Protein AF-A0A915D9B4-F1 (afdb_monomer_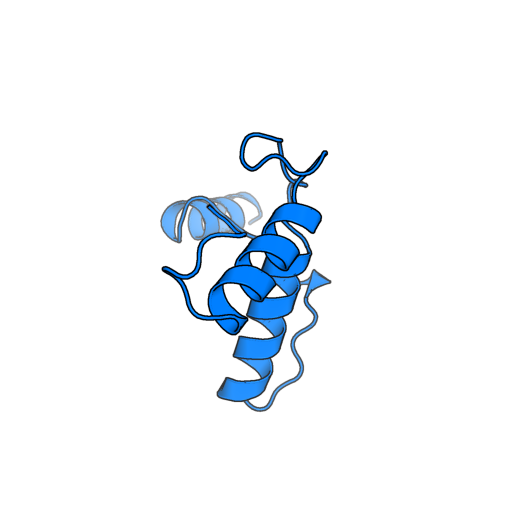lite)

Structure (mmCIF, N/CA/C/O backbone):
data_AF-A0A915D9B4-F1
#
_entry.id   AF-A0A915D9B4-F1
#
loop_
_atom_site.group_PDB
_atom_site.id
_atom_site.type_symbol
_atom_site.label_atom_id
_atom_site.label_alt_id
_atom_site.label_comp_id
_atom_site.label_asym_id
_atom_site.label_entity_id
_atom_site.label_seq_id
_atom_site.pdbx_PDB_ins_code
_atom_site.Cartn_x
_atom_site.Cartn_y
_atom_site.Cartn_z
_atom_site.occupancy
_atom_site.B_iso_or_equiv
_atom_site.auth_seq_id
_atom_site.auth_comp_id
_atom_site.auth_asym_id
_atom_site.auth_atom_id
_atom_site.pdbx_PDB_model_num
ATOM 1 N N . MET A 1 1 ? 13.114 -2.699 -18.727 1.00 64.50 1 MET A N 1
ATOM 2 C CA . MET A 1 1 ? 13.114 -3.410 -17.427 1.00 64.50 1 MET A CA 1
ATOM 3 C C . MET A 1 1 ? 11.905 -4.333 -17.305 1.00 64.50 1 MET A C 1
ATOM 5 O O . MET A 1 1 ? 12.105 -5.515 -17.093 1.00 64.50 1 MET A O 1
ATOM 9 N N . LEU A 1 2 ? 10.675 -3.855 -17.537 1.00 78.31 2 LEU A N 1
ATOM 10 C CA . LEU A 1 2 ? 9.486 -4.730 -17.573 1.00 78.31 2 LEU A CA 1
ATOM 11 C C . LEU A 1 2 ? 9.4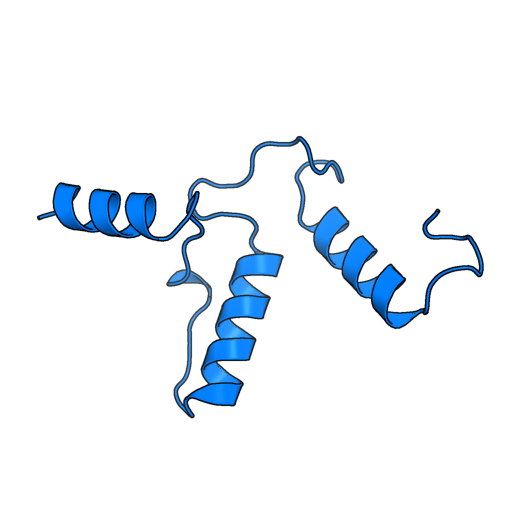36 -5.668 -18.796 1.00 78.31 2 LEU A C 1
ATOM 13 O O . LEU A 1 2 ? 8.786 -6.708 -18.735 1.00 78.31 2 LEU A O 1
ATOM 17 N N . ASP A 1 3 ? 10.165 -5.339 -19.864 1.00 83.62 3 ASP A N 1
ATOM 18 C CA . ASP A 1 3 ? 10.244 -6.160 -21.082 1.00 83.62 3 ASP A CA 1
ATOM 19 C C . ASP A 1 3 ? 11.516 -7.021 -21.165 1.00 83.62 3 ASP A C 1
ATOM 21 O O . ASP A 1 3 ? 11.684 -7.763 -22.129 1.00 83.62 3 ASP A O 1
ATOM 25 N N . SER A 1 4 ? 12.426 -6.945 -20.180 1.00 87.06 4 SER A N 1
ATOM 26 C CA . SER A 1 4 ? 13.610 -7.821 -20.182 1.00 87.06 4 SER A CA 1
ATOM 27 C C . SER A 1 4 ? 13.237 -9.223 -19.709 1.00 87.06 4 SER A C 1
ATOM 29 O O . SER A 1 4 ? 12.276 -9.397 -18.964 1.00 87.06 4 SER A O 1
ATOM 31 N N . SER A 1 5 ? 13.985 -10.246 -20.110 1.00 88.50 5 SER A N 1
ATOM 32 C CA . SER A 1 5 ? 13.768 -11.638 -19.687 1.00 88.50 5 SER A CA 1
ATOM 33 C C . SER A 1 5 ? 14.199 -11.933 -18.245 1.00 88.50 5 SER A C 1
ATOM 35 O O . SER A 1 5 ? 14.038 -13.060 -17.795 1.00 88.50 5 SER A O 1
ATOM 37 N N . ASP A 1 6 ? 14.720 -10.942 -17.519 1.00 94.00 6 ASP A N 1
ATOM 38 C CA . ASP A 1 6 ? 15.395 -11.155 -16.229 1.00 94.00 6 ASP A CA 1
ATOM 39 C C . ASP A 1 6 ? 14.427 -11.446 -15.077 1.00 94.00 6 ASP A C 1
ATOM 41 O O . ASP A 1 6 ? 14.818 -12.023 -14.065 1.00 94.00 6 ASP A O 1
ATOM 45 N N . PHE A 1 7 ? 13.158 -11.055 -15.231 1.00 93.62 7 PHE A N 1
ATOM 46 C CA . PHE A 1 7 ? 12.126 -11.259 -14.219 1.00 93.62 7 PHE A CA 1
ATOM 47 C C . PHE A 1 7 ? 11.029 -12.218 -14.697 1.00 93.62 7 PHE A C 1
ATOM 49 O O . PHE A 1 7 ? 10.635 -12.166 -15.873 1.00 93.62 7 PHE A O 1
ATOM 56 N N . PRO A 1 8 ? 10.482 -13.040 -13.784 1.00 95.25 8 PRO A N 1
ATOM 57 C CA . PRO A 1 8 ? 9.272 -13.817 -14.015 1.00 95.25 8 PRO A CA 1
ATOM 58 C C . PRO A 1 8 ? 8.089 -12.969 -14.504 1.00 9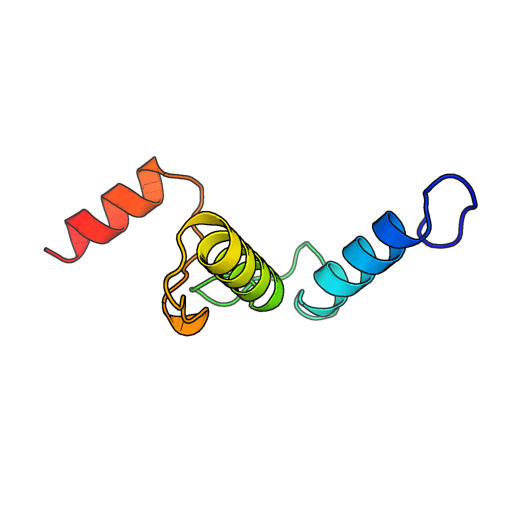5.25 8 PRO A C 1
ATOM 60 O O . PRO A 1 8 ? 8.030 -11.752 -14.299 1.00 95.25 8 PRO A O 1
ATOM 63 N N . HIS A 1 9 ? 7.148 -13.615 -15.193 1.00 93.19 9 HIS A N 1
ATOM 64 C CA . HIS A 1 9 ? 6.005 -12.932 -15.802 1.00 93.19 9 HIS A CA 1
ATOM 65 C C . HIS A 1 9 ? 5.041 -12.351 -14.757 1.00 93.19 9 HIS A C 1
ATOM 67 O O . HIS A 1 9 ? 4.618 -11.207 -14.884 1.00 93.19 9 HIS A O 1
ATOM 73 N N . ASP A 1 10 ? 4.766 -13.105 -13.696 1.00 95.12 10 ASP A N 1
ATOM 74 C CA . ASP A 1 10 ? 3.922 -12.704 -12.567 1.00 95.12 10 ASP A CA 1
ATOM 75 C C . ASP A 1 10 ? 4.443 -11.439 -11.869 1.00 95.12 10 ASP A C 1
ATOM 77 O O . ASP A 1 10 ? 3.676 -10.512 -11.615 1.00 95.12 10 ASP A O 1
ATOM 81 N N . VAL A 1 11 ? 5.757 -11.340 -11.646 1.00 94.94 11 VAL A N 1
ATOM 82 C CA . VAL A 1 11 ? 6.387 -10.148 -11.052 1.00 94.94 11 VAL A CA 1
ATOM 83 C C . VAL A 1 11 ? 6.175 -8.916 -11.933 1.00 94.94 11 VAL A C 1
ATOM 85 O O . VAL A 1 11 ? 5.867 -7.831 -11.435 1.00 94.94 11 VAL A O 1
ATOM 88 N N . LYS A 1 12 ? 6.326 -9.065 -13.253 1.00 94.88 12 LYS A N 1
ATOM 89 C CA . LYS A 1 12 ? 6.121 -7.964 -14.206 1.00 94.88 12 LYS A CA 1
ATOM 90 C C . LYS A 1 12 ? 4.664 -7.533 -14.259 1.00 94.88 12 LYS A C 1
ATOM 92 O O . LYS A 1 12 ? 4.397 -6.335 -14.320 1.00 94.88 12 LYS A O 1
ATOM 97 N N . ASP A 1 13 ? 3.740 -8.483 -14.255 1.00 94.69 13 ASP A N 1
ATOM 98 C CA . ASP A 1 13 ? 2.309 -8.194 -14.284 1.00 94.69 13 ASP A CA 1
ATOM 99 C C . ASP A 1 13 ? 1.869 -7.475 -13.019 1.00 94.69 13 ASP A C 1
ATOM 101 O O . ASP A 1 13 ? 1.225 -6.432 -13.113 1.00 94.69 13 ASP A O 1
ATOM 105 N N . HIS A 1 14 ? 2.320 -7.950 -11.860 1.00 94.56 14 HIS A N 1
ATOM 106 C CA . HIS A 1 14 ? 2.054 -7.296 -10.588 1.00 94.56 14 HIS A CA 1
ATOM 107 C C . HIS A 1 14 ? 2.635 -5.876 -10.542 1.00 94.56 14 HIS A C 1
ATOM 109 O O . HIS A 1 14 ? 1.961 -4.927 -10.143 1.00 94.56 14 HIS A O 1
ATOM 115 N N . ALA A 1 15 ? 3.864 -5.684 -11.034 1.00 94.56 15 ALA A N 1
ATOM 116 C CA . ALA A 1 15 ? 4.455 -4.353 -11.139 1.00 94.56 15 ALA A CA 1
ATOM 117 C C . ALA A 1 15 ? 3.633 -3.431 -12.057 1.00 94.56 15 ALA A C 1
ATOM 119 O O . ALA A 1 15 ? 3.364 -2.287 -11.692 1.00 94.56 15 ALA A O 1
ATOM 120 N N . ARG A 1 16 ? 3.201 -3.917 -13.231 1.00 94.38 16 ARG A N 1
ATOM 121 C CA . ARG A 1 16 ? 2.353 -3.155 -14.167 1.00 94.38 16 ARG A CA 1
ATOM 122 C C . ARG A 1 16 ? 1.006 -2.794 -13.553 1.00 94.38 16 ARG A C 1
ATOM 124 O O . ARG A 1 16 ? 0.524 -1.687 -13.774 1.00 94.38 16 ARG A O 1
ATOM 131 N N . GLU A 1 17 ? 0.398 -3.713 -12.818 1.00 95.25 17 GLU A N 1
ATOM 132 C CA . GLU A 1 17 ? -0.867 -3.499 -12.124 1.00 95.25 17 GLU A CA 1
ATOM 133 C C . GLU A 1 17 ? -0.750 -2.387 -11.073 1.00 95.25 17 GLU A C 1
ATOM 135 O O . GLU A 1 17 ? -1.531 -1.434 -11.105 1.00 95.25 17 GLU A O 1
ATOM 140 N N . ILE A 1 18 ? 0.279 -2.435 -10.221 1.00 95.19 18 ILE A N 1
ATOM 141 C CA . ILE A 1 18 ? 0.546 -1.376 -9.237 1.00 95.19 18 ILE A CA 1
ATOM 142 C C . ILE A 1 18 ? 0.796 -0.035 -9.934 1.00 95.19 18 ILE A C 1
ATOM 144 O O . ILE A 1 18 ? 0.184 0.968 -9.570 1.00 95.19 18 ILE A O 1
ATOM 148 N N . LEU A 1 19 ? 1.647 -0.014 -10.967 1.00 94.88 19 LEU A N 1
ATOM 149 C CA . LEU A 1 19 ? 1.961 1.193 -11.740 1.00 94.88 19 LEU A CA 1
ATOM 150 C C . LEU A 1 19 ? 0.710 1.830 -12.355 1.00 94.88 19 LEU A C 1
ATOM 152 O O . LEU A 1 19 ? 0.581 3.051 -12.324 1.00 94.88 19 LEU A O 1
ATOM 156 N N . ARG A 1 20 ? -0.232 1.029 -12.868 1.00 93.75 20 ARG A N 1
ATOM 157 C CA . ARG A 1 20 ? -1.523 1.521 -13.387 1.00 93.75 20 ARG A CA 1
ATOM 158 C C . ARG A 1 20 ? -2.396 2.156 -12.304 1.00 93.75 20 ARG A C 1
ATOM 160 O O . ARG A 1 20 ? -3.191 3.033 -12.625 1.00 93.75 20 ARG A O 1
ATOM 167 N N . GLY A 1 21 ? -2.255 1.722 -11.052 1.00 92.31 21 GLY A N 1
ATOM 168 C CA . GLY A 1 21 ? -2.932 2.320 -9.900 1.00 92.31 21 GLY A CA 1
ATOM 169 C C . GLY A 1 21 ? -2.318 3.647 -9.439 1.00 92.31 21 GLY A C 1
ATOM 170 O O . GLY A 1 21 ? -2.974 4.405 -8.727 1.00 92.31 21 GLY A O 1
ATOM 171 N N . CYS A 1 22 ? -1.081 3.955 -9.835 1.00 93.44 22 CYS A N 1
ATOM 172 C CA . CYS A 1 22 ? -0.437 5.227 -9.522 1.00 93.44 22 CYS A CA 1
ATOM 173 C C . CYS A 1 22 ? -0.904 6.347 -10.468 1.00 93.44 22 CYS A C 1
ATOM 175 O O . CYS A 1 22 ? -1.094 6.140 -11.669 1.00 93.44 22 CYS A O 1
ATOM 177 N N . GLY A 1 23 ? -1.028 7.571 -9.944 1.00 89.88 23 GLY A N 1
ATOM 178 C CA . GLY A 1 23 ? -1.416 8.741 -10.735 1.00 89.88 23 GLY A CA 1
ATOM 179 C C . GLY A 1 23 ? -0.493 8.953 -11.939 1.00 89.88 23 GLY A C 1
ATOM 180 O O . GLY A 1 23 ? 0.724 9.062 -11.794 1.00 89.88 23 GLY A O 1
ATOM 181 N N . GLY A 1 24 ? -1.066 8.973 -13.146 1.00 88.06 24 GLY A N 1
ATOM 182 C CA . GLY A 1 24 ? -0.305 9.140 -14.389 1.00 88.06 24 GLY A CA 1
ATOM 183 C C . GLY A 1 24 ? 0.712 8.025 -14.676 1.00 88.06 24 GLY A C 1
ATOM 184 O O . GLY A 1 24 ? 1.635 8.248 -15.454 1.00 88.06 24 GLY A O 1
ATOM 185 N N . GLY A 1 25 ? 0.589 6.851 -14.042 1.00 88.44 25 GLY A N 1
ATOM 186 C CA . GLY A 1 25 ? 1.541 5.750 -14.210 1.00 88.44 25 GLY A CA 1
ATOM 187 C C . GLY A 1 25 ? 2.900 5.996 -13.549 1.00 88.44 25 GLY A C 1
ATOM 188 O O . GLY A 1 25 ? 3.878 5.345 -13.911 1.00 88.44 25 GLY A O 1
ATOM 189 N N . SER A 1 26 ? 2.987 6.953 -12.620 1.00 91.88 26 SER A N 1
ATOM 190 C CA . SER A 1 26 ? 4.235 7.340 -11.961 1.00 91.88 26 SER A CA 1
ATOM 191 C C . SER A 1 26 ? 4.197 7.045 -10.469 1.00 91.88 26 SER A C 1
ATOM 193 O O . SER A 1 26 ? 3.324 7.524 -9.750 1.00 91.88 26 SER A O 1
ATOM 195 N N . VAL A 1 27 ? 5.212 6.333 -9.980 1.00 90.88 27 VAL A N 1
ATOM 196 C CA . VAL A 1 27 ? 5.386 6.018 -8.551 1.00 90.88 27 VAL A CA 1
ATOM 197 C C . VAL A 1 27 ? 5.607 7.253 -7.670 1.00 90.88 27 VAL A C 1
ATOM 199 O O . VAL A 1 27 ? 5.454 7.171 -6.457 1.00 90.88 27 VAL A O 1
ATOM 202 N N . GLY A 1 28 ? 5.979 8.392 -8.265 1.00 92.88 28 GLY A N 1
ATOM 203 C CA . GLY A 1 28 ? 6.194 9.654 -7.551 1.00 92.88 28 GLY A CA 1
ATOM 204 C C . GLY A 1 28 ? 4.952 10.541 -7.453 1.00 92.88 28 GLY A C 1
ATOM 205 O O . GLY A 1 28 ? 5.019 11.607 -6.845 1.00 92.88 28 GLY A O 1
ATOM 206 N N . ALA A 1 29 ? 3.837 10.150 -8.072 1.00 93.00 29 ALA A N 1
ATOM 207 C CA . ALA A 1 29 ? 2.597 10.906 -7.972 1.00 93.00 29 ALA A CA 1
ATOM 208 C C . ALA A 1 29 ? 1.981 10.764 -6.573 1.00 93.00 29 ALA A C 1
ATOM 210 O O . ALA A 1 29 ? 2.040 9.697 -5.958 1.00 93.00 29 ALA A O 1
ATOM 211 N N . TYR A 1 30 ? 1.338 11.830 -6.088 1.00 92.75 30 TYR A N 1
ATOM 212 C CA . TYR A 1 30 ? 0.514 11.736 -4.886 1.00 92.75 30 TYR A CA 1
ATOM 213 C C . TYR A 1 30 ? -0.593 10.693 -5.078 1.00 92.75 30 TYR A C 1
ATOM 215 O O . TYR A 1 30 ? -1.207 10.600 -6.144 1.00 92.75 30 TYR A O 1
ATOM 223 N N . SER A 1 31 ? -0.847 9.920 -4.025 1.00 93.44 31 SER A N 1
ATOM 224 C CA . SER A 1 31 ? -2.009 9.036 -3.940 1.00 93.44 31 SER A CA 1
ATOM 225 C C . SER A 1 31 ? -3.188 9.766 -3.291 1.00 93.44 31 SER A C 1
ATOM 227 O O . SER A 1 31 ? -3.044 10.891 -2.808 1.00 93.44 31 SER A O 1
ATOM 229 N N . GLN A 1 32 ? -4.366 9.138 -3.297 1.00 93.19 32 GLN A N 1
ATOM 230 C CA . GLN A 1 32 ? -5.484 9.616 -2.485 1.00 93.19 32 GLN A CA 1
ATOM 231 C C . GLN A 1 32 ? -5.096 9.597 -1.001 1.00 93.19 32 GLN A C 1
ATOM 233 O O . GLN A 1 32 ? -4.221 8.832 -0.599 1.00 93.19 32 GLN A O 1
ATOM 238 N N . SER A 1 33 ? -5.766 10.395 -0.166 1.00 94.12 33 SER A N 1
ATOM 239 C CA . SER A 1 33 ? -5.457 10.473 1.272 1.00 94.12 33 SER A CA 1
ATOM 240 C C . SER A 1 33 ? -5.532 9.119 1.987 1.00 94.12 33 SER A C 1
ATOM 242 O O . SER A 1 33 ? -4.846 8.910 2.981 1.00 94.12 33 SER A O 1
ATOM 244 N N . THR A 1 34 ? -6.355 8.197 1.483 1.00 95.44 34 THR A N 1
ATOM 245 C CA . THR A 1 34 ? -6.496 6.827 1.995 1.00 95.44 34 THR A CA 1
ATOM 246 C C . THR A 1 34 ? -5.450 5.852 1.440 1.00 95.44 34 THR A C 1
ATOM 248 O O . THR A 1 34 ? -5.322 4.736 1.945 1.00 95.44 34 THR A O 1
ATOM 251 N N . GLY A 1 35 ? -4.689 6.248 0.417 1.00 95.81 35 GLY A N 1
ATOM 252 C CA . GLY A 1 35 ? -3.676 5.445 -0.263 1.00 95.81 35 GLY A CA 1
ATOM 253 C C . GLY A 1 35 ? -4.042 5.062 -1.700 1.00 95.81 35 GLY A C 1
ATOM 254 O O . GLY A 1 35 ? -5.019 5.535 -2.274 1.00 95.81 35 GLY A O 1
ATOM 255 N N . VAL A 1 36 ? -3.222 4.200 -2.305 1.00 96.25 36 VAL A N 1
ATOM 256 C CA . VAL A 1 36 ? -3.431 3.686 -3.668 1.00 96.25 36 VAL A CA 1
ATOM 257 C C . VAL A 1 36 ? -4.478 2.567 -3.648 1.00 96.25 36 VAL A C 1
ATOM 259 O O . VAL A 1 36 ? -4.297 1.569 -2.951 1.00 96.25 36 VAL A O 1
ATOM 262 N N . ASP A 1 37 ? -5.540 2.693 -4.445 1.00 95.38 37 ASP A N 1
ATOM 263 C CA . ASP A 1 37 ? -6.701 1.792 -4.390 1.00 95.38 37 ASP A CA 1
ATOM 264 C C . ASP A 1 37 ? -6.367 0.321 -4.641 1.00 95.38 37 ASP A C 1
ATOM 266 O O . ASP A 1 37 ? -6.850 -0.544 -3.914 1.00 95.38 37 ASP A O 1
ATOM 270 N N . ILE A 1 38 ? -5.511 0.014 -5.623 1.00 96.56 38 ILE A N 1
ATOM 271 C CA . ILE A 1 38 ? -5.139 -1.382 -5.902 1.00 96.56 38 ILE A CA 1
ATOM 272 C C . ILE A 1 38 ? -4.405 -2.027 -4.719 1.00 96.56 38 ILE A C 1
ATOM 274 O O . ILE A 1 38 ? -4.657 -3.177 -4.381 1.00 96.56 38 ILE A O 1
ATOM 278 N N . ILE A 1 39 ? -3.573 -1.258 -4.010 1.00 97.00 39 ILE A N 1
ATOM 279 C CA . ILE A 1 39 ? -2.882 -1.741 -2.810 1.00 97.00 39 ILE A CA 1
ATOM 280 C C . ILE A 1 39 ? -3.886 -1.993 -1.682 1.00 97.00 39 ILE A C 1
ATOM 282 O O . ILE A 1 39 ? -3.801 -3.012 -1.001 1.00 97.00 39 ILE A O 1
ATOM 286 N N . ARG A 1 40 ? -4.871 -1.103 -1.505 1.00 97.62 40 ARG A N 1
ATOM 287 C CA . ARG A 1 40 ? -5.942 -1.268 -0.508 1.00 97.62 40 ARG A CA 1
ATOM 288 C C . ARG A 1 40 ? -6.782 -2.523 -0.778 1.00 97.62 40 ARG A C 1
ATOM 290 O O . ARG A 1 40 ? -7.090 -3.248 0.163 1.00 97.62 40 ARG A O 1
ATOM 297 N N . LYS A 1 41 ? -7.088 -2.814 -2.048 1.00 97.12 41 LYS A N 1
ATOM 298 C CA . LYS A 1 41 ? -7.791 -4.040 -2.469 1.00 97.12 41 LYS A CA 1
ATOM 299 C C . LYS A 1 41 ? -6.984 -5.301 -2.171 1.00 97.12 41 LYS A C 1
ATOM 301 O O . LYS A 1 41 ? -7.508 -6.198 -1.524 1.00 97.12 41 LYS A O 1
ATOM 306 N N . HIS A 1 42 ? -5.698 -5.330 -2.524 1.00 96.94 42 HIS A N 1
ATOM 307 C CA . HIS A 1 42 ? -4.827 -6.467 -2.199 1.00 96.94 42 HIS A CA 1
ATOM 308 C C . HIS A 1 42 ? -4.720 -6.719 -0.685 1.00 96.94 42 HIS A C 1
ATOM 310 O O . HIS A 1 42 ? -4.682 -7.868 -0.248 1.00 96.94 42 HIS A O 1
ATOM 316 N N . VAL A 1 43 ? -4.689 -5.660 0.135 1.00 96.00 43 VAL A N 1
ATOM 317 C CA . VAL A 1 43 ? -4.707 -5.789 1.603 1.00 96.00 43 VAL A CA 1
ATOM 318 C C . VAL A 1 43 ? -6.018 -6.411 2.087 1.00 96.00 43 VAL A C 1
ATOM 320 O O . VAL A 1 43 ? -5.981 -7.310 2.925 1.00 96.00 43 VAL A O 1
ATOM 323 N N . ALA A 1 44 ? -7.158 -5.962 1.562 1.00 96.25 44 ALA A N 1
ATOM 324 C CA . ALA A 1 44 ? -8.461 -6.522 1.904 1.00 96.25 44 ALA A CA 1
ATOM 325 C C . ALA A 1 44 ? -8.557 -8.011 1.529 1.00 96.25 44 ALA A C 1
ATOM 327 O O . ALA A 1 44 ? -8.846 -8.834 2.393 1.00 96.25 44 ALA A O 1
ATOM 328 N N . GLU A 1 45 ? -8.192 -8.371 0.295 1.00 95.44 45 GLU A N 1
ATOM 329 C CA . GLU A 1 45 ? -8.142 -9.763 -0.179 1.00 95.44 45 GLU A CA 1
ATOM 330 C C . GLU A 1 45 ? -7.234 -10.640 0.697 1.00 95.44 45 GLU A C 1
ATOM 332 O O . GLU A 1 45 ? -7.573 -11.780 1.019 1.00 95.44 45 GLU A O 1
ATOM 337 N N . PHE A 1 46 ? -6.080 -10.116 1.123 1.00 95.12 46 PHE A N 1
ATOM 338 C CA . PHE A 1 46 ? -5.194 -10.818 2.049 1.00 95.12 46 PHE A CA 1
ATOM 339 C C . PHE A 1 46 ? -5.864 -11.064 3.410 1.00 95.12 46 PHE A C 1
ATOM 341 O O . PHE A 1 46 ? -5.813 -12.180 3.926 1.00 95.12 46 PHE A O 1
ATOM 348 N N . ILE A 1 47 ? -6.526 -10.055 3.984 1.00 94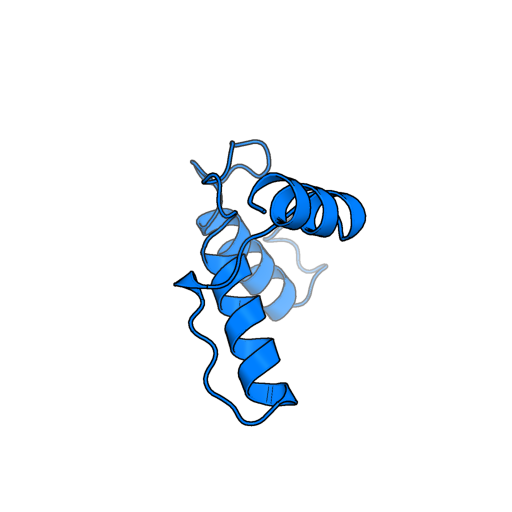.25 47 ILE A N 1
ATOM 349 C CA . ILE A 1 47 ? -7.233 -10.181 5.269 1.00 94.25 47 ILE A CA 1
ATOM 350 C C . ILE A 1 47 ? -8.368 -11.208 5.176 1.00 94.25 47 ILE A C 1
ATOM 352 O O . ILE A 1 47 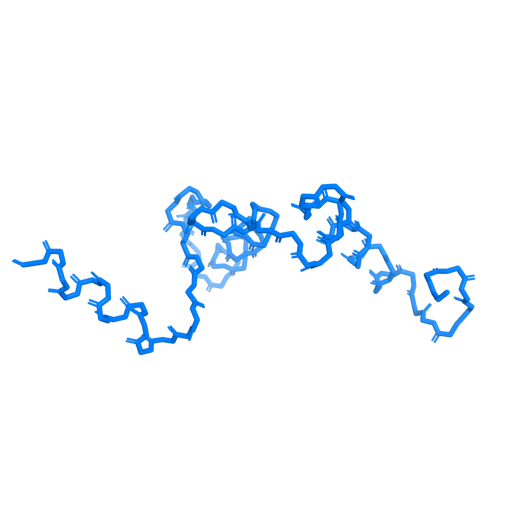? -8.499 -12.039 6.078 1.00 94.25 47 ILE A O 1
ATOM 356 N N . GLU A 1 48 ? -9.152 -11.188 4.094 1.00 94.06 48 GLU A N 1
ATOM 357 C CA . GLU A 1 48 ? -10.243 -12.145 3.865 1.00 94.06 48 GLU A CA 1
ATOM 358 C C . GLU A 1 48 ? -9.735 -13.586 3.809 1.00 94.06 48 GLU A C 1
ATOM 360 O O . GLU A 1 48 ? -10.310 -14.476 4.442 1.00 94.06 48 GLU A O 1
ATOM 365 N N . ARG A 1 49 ? -8.617 -13.807 3.104 1.00 92.44 49 ARG A N 1
ATOM 366 C CA . ARG A 1 49 ? -7.977 -15.125 2.993 1.00 92.44 49 ARG A CA 1
ATOM 367 C C . ARG A 1 49 ? -7.466 -15.654 4.331 1.00 92.44 49 ARG A C 1
ATOM 369 O O . ARG A 1 49 ? -7.555 -16.854 4.571 1.00 92.44 49 ARG A O 1
ATOM 376 N N . GLU A 1 50 ? -6.929 -14.784 5.183 1.00 90.06 50 GLU A N 1
ATOM 377 C CA . GLU A 1 50 ? -6.310 -15.174 6.457 1.00 90.06 50 GLU A CA 1
ATOM 378 C C . GLU A 1 50 ? -7.322 -15.343 7.599 1.00 90.06 50 GLU A C 1
ATOM 380 O O . GLU A 1 50 ? -7.145 -16.196 8.471 1.00 90.06 50 GLU A O 1
ATOM 385 N N . ARG A 1 51 ? -8.370 -14.509 7.646 1.00 76.44 51 ARG A N 1
ATOM 386 C CA . ARG A 1 51 ? -9.226 -14.379 8.839 1.00 76.44 51 ARG A CA 1
ATOM 387 C C . ARG A 1 51 ? -10.675 -14.830 8.673 1.00 76.44 51 ARG A C 1
ATOM 389 O O . ARG A 1 51 ? -11.428 -14.724 9.639 1.00 76.44 51 ARG A O 1
ATOM 396 N N . TRP A 1 52 ? -11.050 -15.378 7.516 1.00 73.75 52 TRP A N 1
ATOM 397 C CA . TRP A 1 52 ? -12.390 -15.931 7.253 1.00 73.75 52 TRP A CA 1
ATOM 398 C C . TRP A 1 52 ? -13.546 -14.941 7.502 1.00 73.75 52 TRP A C 1
ATOM 400 O O . TRP A 1 52 ? -14.672 -15.359 7.769 1.00 73.75 52 TRP A O 1
ATOM 410 N N . PHE A 1 53 ? -13.289 -13.633 7.426 1.00 85.88 53 PHE A N 1
ATOM 411 C CA . PHE A 1 53 ? -14.316 -12.595 7.505 1.00 85.88 53 PHE A CA 1
ATOM 412 C C . PHE A 1 53 ? -14.186 -11.630 6.321 1.00 85.88 53 PHE A C 1
ATOM 414 O O . PHE A 1 53 ? -13.061 -11.390 5.880 1.00 85.88 53 PHE A O 1
ATOM 421 N N . PRO A 1 54 ? -15.303 -11.072 5.815 1.00 91.81 54 PRO A N 1
ATOM 422 C CA . PRO A 1 54 ? -15.275 -10.135 4.696 1.00 91.81 54 PRO A CA 1
ATOM 423 C C . PRO A 1 54 ? -14.578 -8.829 5.089 1.00 91.81 54 PRO A C 1
ATOM 425 O O . PRO A 1 54 ? -14.873 -8.248 6.137 1.00 91.81 54 PRO A O 1
ATOM 428 N N . CYS A 1 55 ? -13.672 -8.348 4.245 1.00 93.88 55 CYS A N 1
ATOM 429 C CA . CYS A 1 55 ? -12.937 -7.105 4.440 1.00 93.88 55 CYS A CA 1
ATOM 430 C C . CYS A 1 55 ? -13.243 -6.169 3.274 1.00 93.88 55 CYS A C 1
ATOM 432 O O . CYS A 1 55 ? -12.816 -6.392 2.148 1.00 93.88 55 CYS A O 1
ATOM 434 N N . ASP A 1 56 ? -13.976 -5.095 3.552 1.00 95.81 56 ASP A N 1
ATOM 435 C CA . ASP A 1 56 ? -14.192 -4.051 2.558 1.00 95.81 56 ASP A CA 1
ATOM 436 C C . ASP A 1 56 ? -12.930 -3.186 2.426 1.00 95.81 56 ASP A C 1
ATOM 438 O O . ASP A 1 56 ? -12.468 -2.579 3.397 1.00 95.81 56 ASP A O 1
ATOM 442 N N . TRP A 1 57 ? -12.379 -3.116 1.214 1.00 96.56 57 TRP A N 1
ATOM 443 C CA . TRP A 1 57 ? -11.204 -2.308 0.891 1.00 96.56 57 TRP A CA 1
ATOM 444 C C . TRP A 1 57 ? -11.423 -0.808 1.151 1.00 96.56 57 TRP A C 1
ATOM 446 O O . TRP A 1 57 ? -10.452 -0.086 1.403 1.00 96.56 57 TRP A O 1
ATOM 456 N N . GLU A 1 58 ? -12.672 -0.325 1.158 1.00 96.69 58 GLU A N 1
ATOM 457 C CA . GLU A 1 58 ? -12.988 1.061 1.518 1.00 96.69 58 GLU A CA 1
ATOM 458 C C . GLU A 1 58 ? -12.636 1.372 2.982 1.00 96.69 58 GLU A C 1
ATOM 460 O O . GLU A 1 58 ? -12.240 2.497 3.287 1.00 96.69 58 GLU A O 1
ATOM 465 N N . ASN A 1 59 ? -12.635 0.359 3.858 1.00 95.19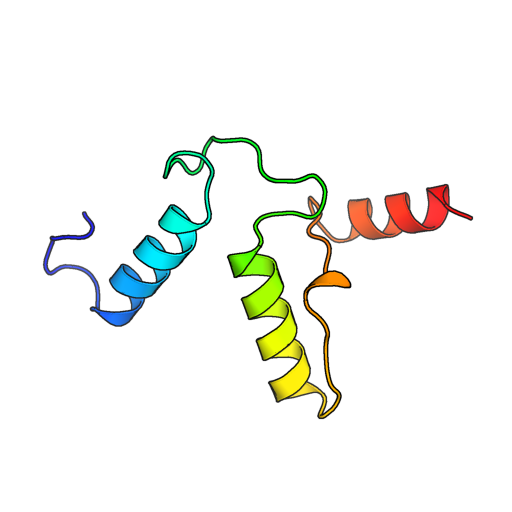 59 ASN A N 1
ATOM 466 C CA . ASN A 1 59 ? -12.222 0.473 5.262 1.00 95.19 59 ASN A CA 1
ATOM 467 C C . ASN A 1 59 ? -10.700 0.359 5.472 1.00 95.19 59 ASN A C 1
ATOM 469 O O . ASN A 1 59 ? -10.216 0.490 6.598 1.00 95.19 59 ASN A O 1
ATOM 473 N N . VAL A 1 60 ? -9.921 0.125 4.413 1.00 96.00 60 VAL A N 1
ATOM 474 C CA . VAL A 1 60 ? -8.455 0.056 4.478 1.00 96.00 60 VAL A CA 1
ATOM 475 C C . VAL A 1 60 ? -7.866 1.435 4.188 1.00 96.00 60 VAL A C 1
ATOM 477 O O . VAL A 1 60 ? -8.159 2.029 3.154 1.00 96.00 60 VAL A O 1
ATOM 480 N N . THR A 1 61 ? -6.998 1.935 5.069 1.00 96.56 61 THR A N 1
ATOM 481 C CA . THR A 1 61 ? -6.231 3.177 4.870 1.00 96.56 61 THR A CA 1
ATOM 482 C C . THR A 1 61 ? -4.740 2.899 5.032 1.00 96.56 61 THR A C 1
ATOM 484 O O . THR A 1 61 ? -4.330 2.256 5.998 1.00 96.56 61 THR A O 1
ATOM 487 N N . LEU A 1 62 ? -3.926 3.381 4.092 1.00 97.00 62 LEU A N 1
ATOM 488 C CA . LEU A 1 62 ? -2.468 3.278 4.148 1.00 97.00 62 LEU A CA 1
ATOM 489 C C . LEU A 1 62 ? -1.875 4.423 4.983 1.00 97.00 62 LEU A C 1
ATOM 491 O O . LEU A 1 62 ? -2.360 5.550 4.941 1.00 97.00 62 LEU A O 1
ATOM 495 N N . SER A 1 63 ? -0.798 4.144 5.715 1.00 96.81 63 SER A N 1
ATOM 496 C CA . SER A 1 63 ? -0.057 5.130 6.511 1.00 96.81 63 SER A CA 1
ATOM 497 C C . SER A 1 63 ? 1.451 4.972 6.313 1.00 96.81 63 SER A C 1
ATOM 499 O O . SER A 1 63 ? 1.918 3.924 5.861 1.00 96.81 63 SER A O 1
ATOM 501 N N . GLY A 1 64 ? 2.242 5.966 6.725 1.00 95.75 64 GLY A N 1
ATOM 502 C CA . GLY A 1 64 ? 3.703 5.893 6.835 1.00 95.75 64 GLY A CA 1
ATOM 503 C C . GLY A 1 64 ? 4.176 5.021 8.004 1.00 95.75 64 GLY A C 1
ATOM 504 O O . GLY A 1 64 ? 5.092 5.385 8.740 1.00 95.75 64 GLY A O 1
ATOM 505 N N . GLY A 1 65 ? 3.534 3.868 8.205 1.00 96.31 65 GLY A N 1
ATOM 506 C CA . GLY A 1 65 ? 3.824 2.913 9.269 1.00 96.31 65 GLY A CA 1
ATOM 507 C C . GLY A 1 65 ? 2.843 2.954 10.444 1.00 96.31 65 GLY A C 1
ATOM 508 O O . GLY A 1 65 ? 1.965 3.817 10.553 1.00 96.31 65 GLY A O 1
ATOM 509 N N . ALA A 1 66 ? 3.005 1.984 11.348 1.00 96.94 66 ALA A N 1
ATOM 510 C CA . ALA A 1 66 ? 2.079 1.741 12.456 1.00 96.94 66 ALA A CA 1
ATOM 511 C C . ALA A 1 66 ? 1.997 2.914 13.447 1.00 96.94 66 ALA A C 1
ATOM 513 O O . ALA A 1 66 ? 0.910 3.272 13.894 1.00 96.94 66 ALA A O 1
ATOM 514 N N . SER A 1 67 ? 3.129 3.552 13.759 1.00 97.88 67 SER A N 1
ATOM 515 C CA . SER A 1 67 ? 3.175 4.691 14.687 1.00 97.88 67 SER A CA 1
ATOM 516 C C . SER A 1 67 ? 2.335 5.876 14.205 1.00 97.88 67 SER A C 1
ATOM 518 O O . SER A 1 67 ? 1.714 6.564 15.015 1.00 97.88 67 SER A O 1
ATOM 520 N N . GLU A 1 68 ? 2.302 6.122 12.892 1.00 96.50 68 GLU A N 1
ATOM 521 C CA . GLU A 1 68 ? 1.465 7.169 12.308 1.00 96.50 68 GLU A CA 1
ATOM 522 C C . GLU A 1 68 ? -0.016 6.777 12.344 1.00 96.50 68 GLU A C 1
ATOM 524 O O . GLU A 1 68 ? -0.841 7.583 12.769 1.00 96.50 68 GLU A O 1
ATOM 529 N N . ALA A 1 69 ? -0.345 5.526 12.000 1.00 96.62 69 ALA A N 1
ATOM 530 C CA . ALA A 1 69 ? -1.715 5.017 12.076 1.00 96.62 69 ALA A CA 1
ATOM 531 C C . ALA A 1 69 ? -2.301 5.158 13.491 1.00 96.62 69 ALA A C 1
ATOM 533 O O . ALA A 1 69 ? -3.381 5.724 13.658 1.00 96.62 69 ALA A O 1
ATOM 534 N N . ILE A 1 70 ? -1.561 4.731 14.522 1.00 97.56 70 ILE A N 1
ATOM 535 C CA . ILE A 1 70 ? -1.984 4.853 15.927 1.00 97.56 70 ILE A CA 1
ATOM 536 C C . ILE A 1 70 ? -2.190 6.323 16.299 1.00 97.56 70 ILE A C 1
ATOM 538 O O . ILE A 1 70 ? -3.204 6.674 16.898 1.00 97.56 70 ILE A O 1
ATOM 542 N N . ARG A 1 71 ? -1.257 7.206 15.919 1.00 97.12 71 ARG A N 1
ATOM 543 C CA . ARG A 1 71 ? -1.378 8.645 16.185 1.00 97.12 71 ARG A CA 1
ATOM 544 C C . ARG A 1 71 ? -2.623 9.242 15.529 1.00 97.12 71 ARG A C 1
ATOM 546 O O . ARG A 1 71 ? -3.264 10.086 16.146 1.00 97.12 71 ARG A O 1
ATOM 553 N N . ASN A 1 72 ? -2.952 8.834 14.307 1.00 94.69 72 ASN A N 1
ATOM 554 C CA . ASN A 1 72 ? -4.135 9.318 13.597 1.00 94.69 72 ASN A CA 1
ATOM 555 C C . ASN A 1 72 ? -5.423 8.878 14.297 1.00 94.69 72 ASN A C 1
ATOM 557 O O . ASN A 1 72 ? -6.293 9.714 14.507 1.00 94.69 72 ASN A O 1
ATOM 561 N N . VAL A 1 73 ? -5.505 7.621 14.745 1.00 96.19 73 VAL A N 1
ATOM 562 C CA . VAL A 1 73 ? -6.647 7.131 15.537 1.00 96.19 73 VAL A CA 1
ATOM 563 C C . VAL A 1 73 ? -6.783 7.908 16.847 1.00 96.19 73 VAL A C 1
ATOM 565 O O . VAL A 1 73 ? -7.868 8.380 17.159 1.00 96.19 73 VAL A O 1
ATOM 568 N N . LEU A 1 74 ? -5.687 8.115 17.584 1.00 97.69 74 LEU A N 1
ATOM 569 C CA . LEU A 1 74 ? -5.715 8.857 18.852 1.00 97.69 74 LEU A CA 1
ATOM 570 C C . LEU A 1 74 ? -6.114 10.329 18.694 1.00 97.69 74 LEU A C 1
ATOM 572 O O . LEU A 1 74 ? -6.678 10.892 19.618 1.00 97.69 74 LEU A O 1
ATOM 576 N N . LYS A 1 75 ? -5.818 10.961 17.553 1.00 95.56 75 LYS A N 1
ATOM 577 C CA . LYS A 1 75 ? -6.227 12.348 17.268 1.00 95.56 75 LYS A CA 1
ATOM 578 C C . LYS A 1 75 ? -7.724 12.499 16.983 1.00 95.56 75 LYS A C 1
ATOM 580 O O . LYS A 1 75 ? -8.210 13.625 16.988 1.00 95.56 75 LYS A O 1
ATOM 585 N N . LEU A 1 76 ? -8.409 11.409 16.638 1.00 92.75 76 LEU A N 1
ATOM 586 C CA . LEU A 1 76 ? -9.844 11.406 16.345 1.00 92.75 76 LEU A CA 1
ATOM 587 C C . LEU A 1 76 ? -10.704 11.209 17.601 1.00 92.75 76 LEU A C 1
ATOM 589 O O . LEU A 1 76 ? -11.911 11.435 17.533 1.00 92.75 76 LEU A O 1
ATOM 593 N N . LEU A 1 77 ? -10.092 10.761 18.700 1.00 86.19 77 LEU A N 1
ATOM 594 C CA . LEU A 1 77 ? -10.714 10.575 20.012 1.00 86.19 77 LEU A CA 1
ATOM 595 C C . LEU A 1 77 ? -10.623 11.864 20.837 1.00 86.19 77 LEU A C 1
ATOM 597 O O . LEU A 1 77 ? -11.593 12.131 21.578 1.00 86.19 77 LEU A O 1
#

Foldseek 3Di:
DLPDPPDDVVVSVVLQVQLVQADVSDPPGDAPQQGRQVVLVVVQVVCCVPPVDHGDSVPHGDDPDDVRVVVVVVVVD

InterPro domains:
  IPR015421 Pyridoxal phosphate-dependent transferase, major domain [G3DSA:3.40.640.10] (2-77)
  IPR015424 Pyridoxal phosphate-dependent transferase [SSF53383] (7-77)
  IPR045088 Aminotransferase ALAT1/2-like [PTHR11751] (1-77)

pLDDT: mean 93.07, std 5.62, range [64.5, 97.88]

Sequence (77 aa):
MLDSSDFPHDVKDHAREILRGCGGGSVGAYSQSTGVDIIRKHVAEFIERERWFPCDWENVTLSGGASEAIRNVLKLL

Organism: NCBI:txid166011

Radius of gyration: 15.33 Å; chains: 1; bounding box: 31×28×41 Å

Secondary structure (DSSP, 8-state):
-TTSTTS-HHHHHHHHHHHHHSGGG-TTSPPBTTB-HHHHHHHHHHHHHHHSS---GGG----SSHHHHHHHHHHH-